Protein AF-P11953-F1 (afdb_monomer)

Structure (mmCIF, N/CA/C/O backbone):
data_AF-P11953-F1
#
_entry.id   AF-P11953-F1
#
loop_
_atom_site.group_PDB
_atom_site.id
_atom_site.type_symbol
_atom_site.label_atom_id
_atom_site.label_alt_id
_atom_site.label_comp_id
_atom_site.label_asym_id
_atom_site.label_entity_id
_atom_site.label_seq_id
_atom_site.pdbx_PDB_ins_code
_atom_site.Cartn_x
_atom_site.Cartn_y
_atom_site.Cartn_z
_atom_site.occupancy
_atom_site.B_iso_or_equiv
_atom_site.auth_seq_id
_atom_site.auth_comp_id
_atom_site.auth_asym_id
_atom_site.auth_atom_id
_atom_site.pdbx_PDB_model_num
ATOM 1 N N . GLN A 1 1 ? -8.131 15.788 -2.587 1.00 49.59 1 GLN A N 1
ATOM 2 C CA . GLN A 1 1 ? -8.448 14.425 -2.107 1.00 49.59 1 GLN A CA 1
ATOM 3 C C . GLN A 1 1 ? -7.942 14.326 -0.675 1.00 49.59 1 GLN A C 1
ATOM 5 O O . GLN A 1 1 ? -6.773 14.607 -0.451 1.00 49.59 1 GLN A O 1
ATOM 10 N N . SER A 1 2 ? -8.820 14.072 0.300 1.00 50.34 2 SER A N 1
ATOM 11 C CA . SER A 1 2 ? -8.456 14.080 1.724 1.00 50.34 2 SER A CA 1
ATOM 12 C C . SER A 1 2 ? -8.222 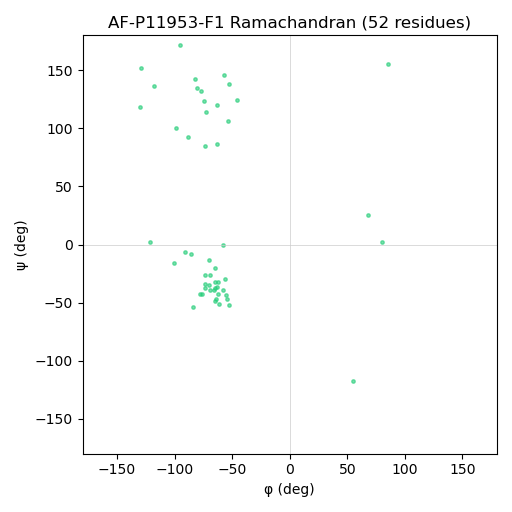12.646 2.191 1.00 50.34 2 SER A C 1
ATOM 14 O O . SER A 1 2 ? -9.160 11.895 2.427 1.00 50.34 2 SER A O 1
ATOM 16 N N . PHE A 1 3 ? -6.951 12.263 2.268 1.00 57.50 3 PHE A N 1
ATOM 17 C CA . PHE A 1 3 ? -6.493 10.955 2.721 1.00 57.50 3 PHE A CA 1
ATOM 18 C C . PHE A 1 3 ? -6.654 10.873 4.252 1.00 57.50 3 PHE A C 1
ATOM 20 O O . PHE A 1 3 ? -5.748 11.225 5.019 1.00 57.50 3 PHE A O 1
ATOM 27 N N . LYS A 1 4 ? -7.844 10.507 4.738 1.00 54.12 4 LYS A N 1
ATOM 28 C CA . LYS A 1 4 ? -8.067 10.305 6.175 1.00 54.12 4 LYS A CA 1
ATOM 29 C C . LYS A 1 4 ? -7.544 8.926 6.579 1.00 54.12 4 LYS A C 1
ATOM 31 O O . LYS A 1 4 ? -7.774 7.940 5.896 1.00 54.12 4 LYS A O 1
ATOM 36 N N . ASN A 1 5 ? -6.811 8.884 7.693 1.00 54.16 5 ASN A N 1
ATOM 37 C CA . ASN A 1 5 ? -6.043 7.738 8.219 1.00 54.16 5 ASN A CA 1
ATOM 38 C C . ASN A 1 5 ? -6.861 6.447 8.484 1.00 54.16 5 ASN A C 1
ATOM 40 O O . ASN A 1 5 ? -6.285 5.468 8.943 1.00 54.16 5 ASN A O 1
ATOM 44 N N . ALA A 1 6 ? -8.174 6.459 8.239 1.00 53.44 6 ALA A N 1
ATOM 45 C CA . ALA A 1 6 ? -9.114 5.380 8.536 1.00 53.44 6 ALA A CA 1
ATOM 46 C C . ALA A 1 6 ? -9.873 4.854 7.300 1.00 53.44 6 ALA A C 1
ATOM 48 O O . ALA A 1 6 ? -10.727 3.988 7.449 1.00 53.44 6 ALA A O 1
ATOM 49 N N . GLU A 1 7 ? -9.594 5.362 6.096 1.00 57.75 7 GLU A N 1
ATOM 50 C CA . GLU A 1 7 ? -10.279 4.897 4.884 1.00 57.75 7 GLU A CA 1
ATOM 51 C C . GLU A 1 7 ? -9.633 3.606 4.343 1.00 57.75 7 GLU A C 1
ATOM 53 O O . GLU A 1 7 ? -8.399 3.481 4.380 1.00 57.75 7 GLU A O 1
ATOM 58 N N . PRO A 1 8 ? -10.434 2.653 3.822 1.00 66.81 8 PRO A N 1
ATOM 59 C CA . PRO A 1 8 ? -9.917 1.499 3.091 1.00 66.81 8 PRO A CA 1
ATOM 60 C C . PRO A 1 8 ? -8.993 1.984 1.965 1.00 66.81 8 PRO A C 1
ATOM 62 O O . PRO A 1 8 ? -9.269 3.001 1.329 1.00 66.81 8 PRO A O 1
ATOM 65 N N . GLY A 1 9 ? -7.864 1.295 1.767 1.00 76.31 9 GLY A N 1
ATOM 66 C CA . GLY A 1 9 ? -6.768 1.767 0.916 1.00 76.31 9 GLY A CA 1
ATOM 67 C C . GLY A 1 9 ? -7.243 2.311 -0.436 1.00 76.31 9 GLY A C 1
ATOM 68 O O . GLY A 1 9 ? -7.923 1.623 -1.196 1.00 76.31 9 GLY A O 1
ATOM 69 N N . ILE A 1 10 ? -6.869 3.554 -0.747 1.00 86.06 10 ILE A N 1
ATOM 70 C CA . ILE A 1 10 ? -7.246 4.223 -1.994 1.00 86.06 10 ILE A CA 1
ATOM 71 C C . ILE A 1 10 ? -6.370 3.686 -3.119 1.00 86.06 10 ILE A C 1
ATOM 73 O O . ILE A 1 10 ? -5.142 3.625 -2.998 1.00 86.06 10 ILE A O 1
ATOM 77 N N . LYS A 1 11 ? -7.003 3.320 -4.236 1.00 90.44 11 LYS A N 1
ATOM 78 C CA . LYS A 1 11 ? -6.287 2.898 -5.439 1.00 90.44 11 LYS A CA 1
ATOM 79 C C . LYS A 1 11 ? -5.668 4.093 -6.142 1.00 90.44 11 LYS A C 1
ATOM 81 O O . LYS A 1 11 ? -6.364 5.034 -6.513 1.00 90.44 11 LYS A O 1
ATOM 86 N N . LEU A 1 12 ? -4.356 4.037 -6.338 1.00 87.75 12 LEU A N 1
ATOM 87 C CA . LEU A 1 12 ? -3.586 5.100 -6.971 1.00 87.75 12 LEU A CA 1
ATOM 88 C C . LEU A 1 12 ? -2.711 4.510 -8.068 1.00 87.75 12 LEU A C 1
ATOM 90 O O . LEU A 1 12 ? -1.834 3.696 -7.793 1.00 87.75 12 LEU A O 1
ATOM 94 N N . CYS A 1 13 ? -2.945 4.939 -9.304 1.00 89.44 13 CYS A N 1
ATOM 95 C CA . CYS A 1 13 ? -2.257 4.423 -10.481 1.00 89.44 13 CYS A CA 1
ATOM 96 C C . CYS A 1 13 ? -1.456 5.538 -11.166 1.00 89.44 13 CYS A C 1
ATOM 98 O O . CYS A 1 13 ? -1.946 6.658 -11.344 1.00 89.44 13 CYS A O 1
ATOM 100 N N . GLY A 1 14 ? -0.222 5.231 -11.573 1.00 86.94 14 GLY A N 1
ATOM 101 C CA . GLY A 1 14 ? 0.626 6.132 -12.356 1.00 86.94 14 GLY A CA 1
ATOM 102 C C . GLY A 1 14 ? 0.830 7.503 -11.701 1.00 86.94 14 GLY A C 1
ATOM 103 O O . GLY A 1 14 ? 1.390 7.618 -10.614 1.00 86.94 14 GLY A O 1
ATOM 104 N N . ARG A 1 15 ? 0.371 8.565 -12.370 1.00 87.81 15 ARG A N 1
ATOM 105 C CA . ARG A 1 15 ? 0.547 9.960 -11.926 1.00 87.81 15 ARG A CA 1
ATOM 106 C C . ARG A 1 15 ? -0.256 10.336 -10.678 1.00 87.81 15 ARG A C 1
ATOM 108 O O . ARG A 1 15 ? 0.195 11.197 -9.928 1.00 87.81 15 ARG A O 1
ATOM 115 N N . GLU A 1 16 ? -1.376 9.666 -10.405 1.00 88.38 16 GLU A N 1
ATOM 116 C CA . GLU A 1 16 ? -2.134 9.901 -9.165 1.00 88.38 16 GLU A CA 1
ATOM 117 C C . GLU A 1 16 ? -1.377 9.363 -7.946 1.00 88.38 16 GLU A C 1
ATOM 119 O O . GLU A 1 16 ? -1.373 10.001 -6.895 1.00 88.38 16 GLU A O 1
ATOM 124 N N . PHE A 1 17 ? -0.654 8.248 -8.107 1.00 88.69 17 PHE A N 1
ATOM 125 C CA . PHE A 1 17 ? 0.264 7.750 -7.082 1.00 88.69 17 PHE A CA 1
ATOM 126 C C . PHE A 1 17 ? 1.364 8.771 -6.810 1.00 88.69 17 PHE A C 1
ATOM 128 O O . PHE A 1 17 ? 1.522 9.191 -5.669 1.00 88.69 17 PHE A O 1
ATOM 135 N N . ILE A 1 18 ? 2.035 9.262 -7.859 1.00 88.00 18 ILE A N 1
ATOM 136 C CA . ILE A 1 18 ? 3.073 10.292 -7.7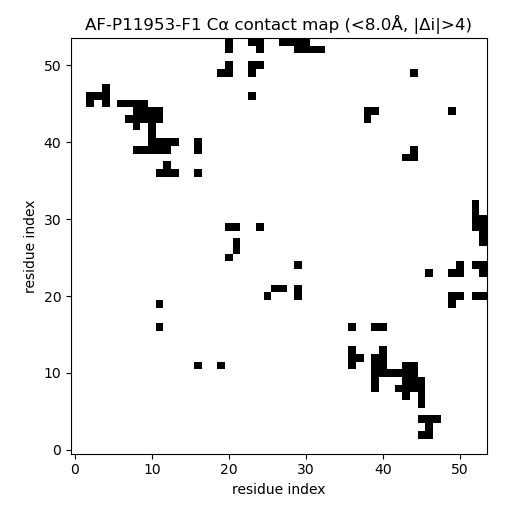19 1.00 88.00 18 ILE A CA 1
ATOM 137 C C . ILE A 1 18 ? 2.568 11.522 -6.974 1.00 88.00 18 ILE A C 1
ATOM 139 O O . ILE A 1 18 ? 3.205 11.990 -6.032 1.00 88.00 18 ILE A O 1
ATOM 143 N N . ARG A 1 19 ? 1.395 12.024 -7.353 1.00 87.75 19 ARG A N 1
ATOM 144 C CA . ARG A 1 19 ? 0.802 13.197 -6.717 1.00 87.75 19 ARG A CA 1
ATOM 145 C C . ARG A 1 19 ? 0.503 12.957 -5.241 1.00 87.75 19 ARG A C 1
ATOM 147 O O . ARG A 1 19 ? 0.775 13.829 -4.420 1.00 87.75 19 ARG A O 1
ATOM 154 N N . ALA A 1 20 ? -0.030 11.783 -4.909 1.00 88.00 20 ALA A N 1
ATOM 155 C CA . ALA A 1 20 ? -0.306 11.407 -3.532 1.00 88.00 20 ALA A CA 1
ATOM 156 C C . ALA A 1 20 ? 0.977 11.317 -2.703 1.00 88.00 20 ALA A C 1
ATOM 158 O O . ALA A 1 20 ? 0.979 11.724 -1.541 1.00 88.00 20 ALA A O 1
ATOM 159 N N . VAL A 1 21 ? 2.072 10.838 -3.294 1.00 87.00 21 VAL A N 1
ATOM 160 C CA . VAL A 1 21 ? 3.329 10.728 -2.560 1.00 87.00 21 VAL A CA 1
ATOM 161 C C . VAL A 1 21 ? 4.013 12.072 -2.391 1.00 87.00 21 VAL A C 1
ATOM 163 O O . VAL A 1 21 ? 4.392 12.397 -1.275 1.00 87.00 21 VAL A O 1
ATOM 166 N N . ILE A 1 22 ? 4.055 12.919 -3.423 1.00 87.75 22 ILE A N 1
ATOM 167 C CA . ILE A 1 22 ? 4.535 14.303 -3.279 1.00 87.75 22 ILE A CA 1
ATOM 168 C C . ILE A 1 22 ? 3.744 15.029 -2.185 1.00 87.75 22 ILE A C 1
ATOM 170 O O . ILE A 1 22 ? 4.332 15.702 -1.341 1.00 87.75 22 ILE A O 1
ATOM 174 N N . TYR A 1 23 ? 2.420 14.859 -2.167 1.00 87.56 23 TYR A N 1
ATOM 175 C CA . TYR A 1 23 ? 1.560 15.455 -1.150 1.00 87.56 23 TYR A CA 1
ATOM 176 C C . TYR A 1 23 ? 1.833 14.906 0.259 1.00 87.56 23 TYR A C 1
ATOM 178 O O . TYR A 1 23 ? 1.788 15.658 1.227 1.00 87.56 23 TYR A O 1
ATOM 186 N N . THR A 1 24 ? 2.121 13.608 0.383 1.00 85.25 24 THR A N 1
ATOM 187 C CA . THR A 1 24 ? 2.367 12.954 1.679 1.00 85.25 24 THR A CA 1
ATOM 188 C C . THR A 1 24 ? 3.771 13.243 2.216 1.00 85.25 24 THR A C 1
ATOM 190 O O . THR A 1 24 ? 3.914 13.546 3.395 1.00 85.25 24 THR A O 1
ATOM 193 N N . CYS A 1 25 ? 4.792 13.192 1.360 1.00 86.38 25 CYS A N 1
ATOM 194 C CA . CYS A 1 25 ? 6.200 13.399 1.710 1.00 86.38 25 CYS A CA 1
ATOM 195 C C . CYS A 1 25 ? 6.624 14.871 1.703 1.00 86.38 25 CYS A C 1
ATOM 197 O O . CYS A 1 25 ? 7.744 15.198 2.094 1.00 86.38 25 CYS A O 1
ATOM 199 N N . GLY A 1 26 ? 5.757 15.767 1.226 1.00 85.75 26 GLY A N 1
ATOM 200 C CA . GLY A 1 26 ? 6.025 17.203 1.167 1.00 85.75 26 GLY A CA 1
ATOM 201 C C . GLY A 1 26 ? 7.111 17.597 0.161 1.00 85.75 26 GLY A C 1
ATOM 202 O O . GLY A 1 26 ? 7.754 18.624 0.340 1.00 85.75 26 GLY A O 1
ATOM 203 N N . GLY A 1 27 ? 7.348 16.793 -0.880 1.00 75.50 27 GLY A N 1
ATOM 204 C CA . GLY A 1 27 ? 8.396 17.054 -1.880 1.00 75.50 27 GLY A CA 1
ATOM 205 C C . GLY A 1 27 ? 9.818 16.659 -1.458 1.00 75.50 27 GLY A C 1
ATOM 206 O O . GLY A 1 27 ? 10.748 16.840 -2.245 1.00 75.50 27 GLY A O 1
ATOM 207 N N . SER A 1 28 ? 9.991 16.083 -0.264 1.00 65.88 28 SER A N 1
ATOM 208 C CA . SER A 1 28 ? 11.214 15.369 0.132 1.00 65.88 28 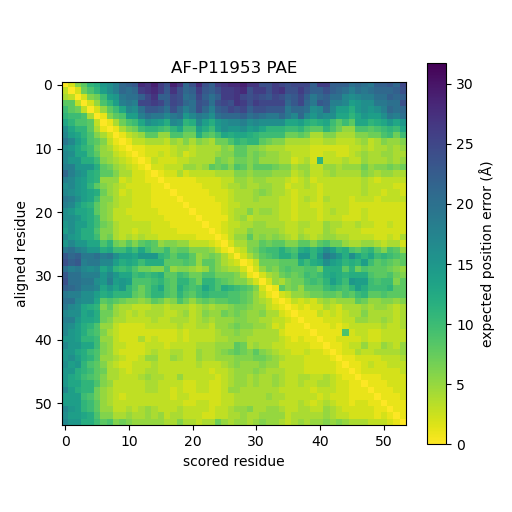SER A CA 1
ATOM 209 C C . SER A 1 28 ? 11.490 14.238 -0.868 1.00 65.88 28 SER A C 1
ATOM 211 O O . SER A 1 28 ? 10.542 13.696 -1.444 1.00 65.88 28 SER A O 1
ATOM 213 N N . ARG A 1 29 ? 12.767 13.930 -1.145 1.00 66.19 29 ARG A N 1
ATOM 214 C CA . ARG A 1 29 ? 13.169 12.912 -2.134 1.00 66.19 29 ARG A CA 1
ATOM 215 C C . ARG A 1 29 ? 12.689 11.523 -1.719 1.00 66.19 29 ARG A C 1
ATOM 217 O O . ARG A 1 29 ? 13.453 10.726 -1.192 1.00 66.19 29 ARG A O 1
ATOM 224 N N . TRP A 1 30 ? 11.462 11.220 -2.093 1.00 79.75 30 TRP A N 1
ATOM 225 C CA . TRP A 1 30 ? 10.976 9.866 -2.142 1.00 79.75 30 TRP A CA 1
ATOM 226 C C . TRP A 1 30 ? 11.787 9.071 -3.176 1.00 79.75 30 TRP A C 1
ATOM 228 O O . TRP A 1 30 ? 11.862 9.444 -4.353 1.00 79.75 30 TRP A O 1
ATOM 238 N N . GLU A 1 31 ? 12.452 7.999 -2.744 1.00 66.81 31 GLU A N 1
ATOM 239 C CA . GLU A 1 31 ? 13.108 7.084 -3.675 1.00 66.81 31 GLU A CA 1
ATOM 240 C C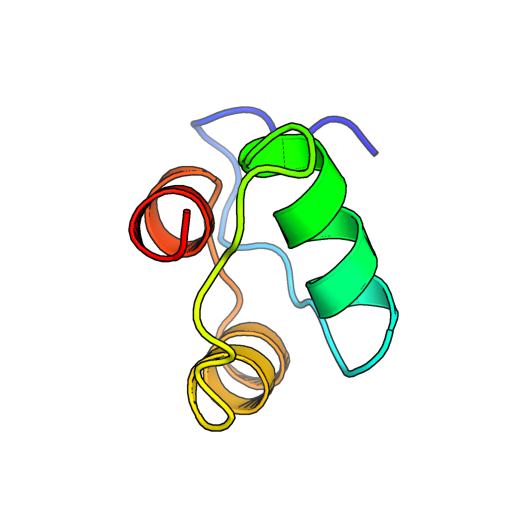 . GLU A 1 31 ? 12.023 6.284 -4.391 1.00 66.81 31 GLU A C 1
ATOM 242 O O . GLU A 1 31 ? 11.257 5.526 -3.788 1.00 66.81 31 GLU A O 1
ATOM 247 N N . GLY A 1 32 ? 11.912 6.518 -5.701 1.00 64.94 32 GLY A N 1
ATOM 248 C CA . GLY A 1 32 ? 10.885 5.921 -6.537 1.00 64.94 32 GLY A CA 1
ATOM 249 C C . GLY A 1 32 ? 10.890 4.407 -6.381 1.00 64.94 32 GLY A C 1
ATOM 250 O O . GLY A 1 32 ? 11.769 3.731 -6.898 1.00 64.94 32 GLY A O 1
ATOM 251 N N . SER A 1 33 ? 9.888 3.876 -5.682 1.00 68.50 33 SER A N 1
ATOM 252 C CA . SER A 1 33 ? 9.629 2.444 -5.591 1.00 68.50 33 SER A CA 1
ATOM 253 C C . SER A 1 33 ? 8.713 2.057 -6.754 1.00 68.50 33 SER A C 1
ATOM 255 O O . SER A 1 33 ? 7.488 2.160 -6.608 1.00 68.50 33 SER A O 1
ATOM 257 N N . PRO A 1 34 ? 9.242 1.617 -7.917 1.00 72.31 34 PRO A N 1
ATOM 258 C CA . PRO A 1 34 ? 8.420 1.306 -9.089 1.00 72.31 34 PRO A CA 1
ATOM 259 C C . PRO A 1 34 ? 7.330 0.269 -8.773 1.00 72.31 34 PRO A C 1
ATOM 261 O O . PRO A 1 34 ? 6.240 0.326 -9.338 1.00 72.31 34 PRO A O 1
ATOM 264 N N . GLY A 1 35 ? 7.579 -0.626 -7.808 1.00 83.31 35 GLY A N 1
ATOM 265 C CA . GLY A 1 35 ? 6.613 -1.633 -7.362 1.00 83.31 35 GLY A CA 1
ATOM 266 C C . GLY A 1 35 ? 5.456 -1.099 -6.509 1.00 83.31 35 GLY A C 1
ATOM 267 O O . GLY A 1 35 ? 4.373 -1.687 -6.521 1.00 83.31 35 GLY A O 1
ATOM 268 N N . MET A 1 36 ? 5.632 0.021 -5.799 1.00 85.25 36 MET A N 1
ATOM 269 C CA . MET A 1 36 ? 4.579 0.559 -4.926 1.00 85.25 36 MET A CA 1
ATOM 270 C C . MET A 1 36 ? 3.448 1.197 -5.725 1.00 85.25 36 MET A C 1
ATOM 272 O O . MET A 1 36 ? 2.291 0.999 -5.373 1.00 85.25 36 MET A O 1
ATOM 276 N N . SER A 1 37 ? 3.753 1.817 -6.869 1.00 86.69 37 SER A N 1
ATOM 277 C CA . SER A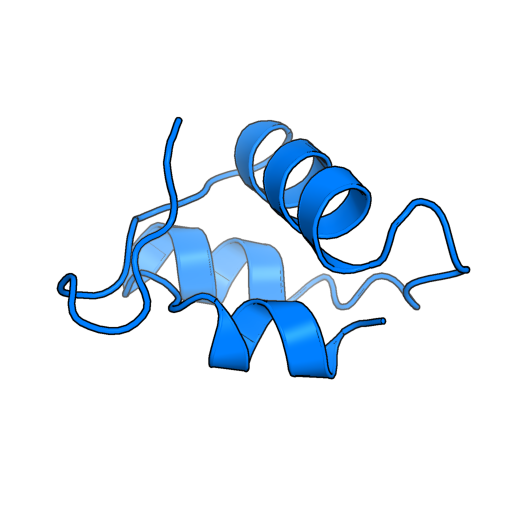 1 37 ? 2.737 2.258 -7.837 1.00 86.69 37 SER A CA 1
ATOM 278 C C . SER A 1 37 ? 1.786 1.113 -8.216 1.00 86.69 37 SER A C 1
ATOM 280 O O . SER A 1 37 ? 0.571 1.235 -8.071 1.00 86.69 37 SER A O 1
ATOM 282 N N . SER A 1 38 ? 2.326 -0.041 -8.626 1.00 89.69 38 SER A N 1
ATOM 283 C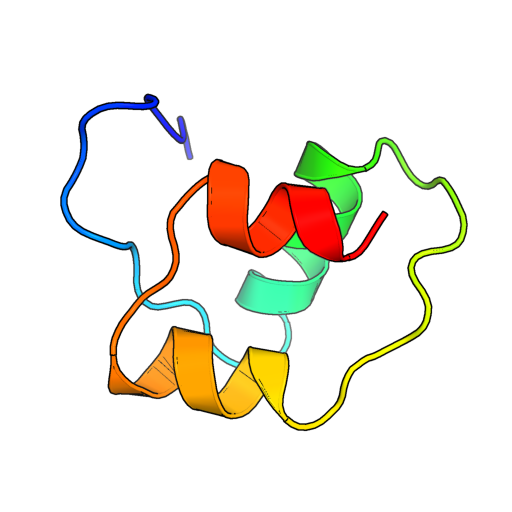 CA . SER A 1 38 ? 1.518 -1.200 -9.034 1.00 89.69 38 SER A CA 1
ATOM 284 C C . SER A 1 38 ? 0.717 -1.795 -7.874 1.00 89.69 38 SER A C 1
ATOM 286 O O . SER A 1 38 ? -0.451 -2.162 -8.045 1.00 89.69 38 SER A O 1
ATOM 288 N N . LYS A 1 39 ? 1.317 -1.859 -6.679 1.00 90.25 39 LYS A N 1
ATOM 289 C CA . LYS A 1 39 ? 0.655 -2.362 -5.470 1.00 90.25 39 LYS A CA 1
ATOM 290 C C . LYS A 1 39 ? -0.512 -1.458 -5.066 1.00 90.25 39 LYS A C 1
ATOM 292 O O . LYS A 1 39 ? -1.625 -1.956 -4.905 1.00 90.25 39 LYS A O 1
ATOM 297 N N . CYS A 1 40 ? -0.288 -0.144 -5.012 1.00 90.62 40 CYS A N 1
ATOM 298 C CA . CYS A 1 40 ? -1.325 0.843 -4.722 1.00 90.62 40 CYS A CA 1
ATOM 299 C C . CYS A 1 40 ? -2.399 0.890 -5.809 1.00 90.62 40 CYS A C 1
ATOM 301 O O . CYS A 1 40 ? -3.561 1.111 -5.497 1.00 90.62 40 CYS A O 1
ATOM 303 N N . CYS A 1 41 ? -2.059 0.643 -7.073 1.00 90.94 41 CYS A N 1
ATOM 304 C CA . CYS A 1 41 ? -3.043 0.596 -8.151 1.00 90.94 41 CYS A CA 1
ATOM 305 C C . CYS A 1 41 ? -3.962 -0.633 -8.042 1.00 90.94 41 CYS A C 1
ATOM 307 O O . CYS A 1 41 ? -5.169 -0.540 -8.258 1.00 90.94 41 CYS A O 1
ATOM 309 N N . THR A 1 42 ? -3.405 -1.784 -7.654 1.00 90.38 42 THR A N 1
ATOM 310 C CA . THR A 1 42 ? -4.143 -3.056 -7.614 1.00 90.38 42 THR A CA 1
ATOM 311 C C . THR A 1 42 ? -4.930 -3.221 -6.318 1.00 90.38 42 THR A C 1
ATOM 313 O O . THR A 1 42 ? -6.142 -3.446 -6.351 1.00 90.38 42 THR A O 1
ATOM 316 N N . TYR A 1 43 ? -4.244 -3.087 -5.182 1.00 89.56 43 TYR A N 1
ATOM 317 C CA . TYR A 1 43 ? -4.774 -3.382 -3.850 1.00 89.56 43 TYR A CA 1
ATOM 318 C C . TYR A 1 43 ? -5.206 -2.132 -3.084 1.0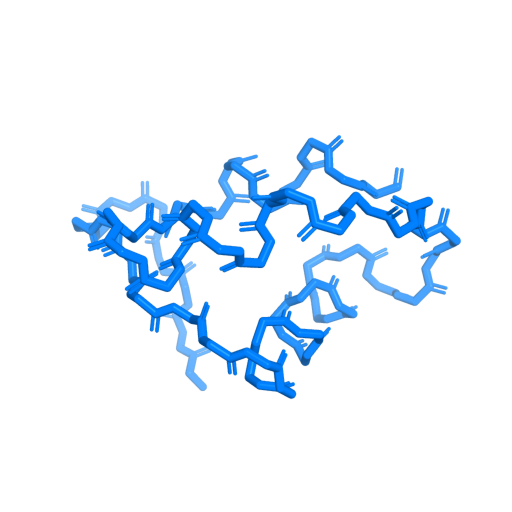0 89.56 43 TYR A C 1
ATOM 320 O O . TYR A 1 43 ? -5.970 -2.240 -2.130 1.00 89.56 43 TYR A O 1
ATOM 328 N N . GLY A 1 44 ? -4.770 -0.951 -3.523 1.00 88.94 44 GLY A N 1
ATOM 329 C CA . GLY A 1 44 ? -4.941 0.281 -2.764 1.00 88.94 44 GLY A CA 1
ATOM 330 C C . GLY A 1 44 ? -3.828 0.478 -1.742 1.00 88.94 44 GLY A C 1
ATOM 331 O O . GLY A 1 44 ? -3.175 -0.469 -1.307 1.00 88.94 44 GLY A O 1
ATOM 332 N N . CYS A 1 45 ? -3.601 1.734 -1.379 1.00 88.25 45 CYS A N 1
ATOM 333 C CA . CYS A 1 45 ? -2.646 2.114 -0.347 1.00 88.25 45 CYS A CA 1
ATOM 334 C C . CYS A 1 45 ? -3.297 3.042 0.663 1.00 88.25 45 CYS A C 1
ATOM 336 O O . CYS A 1 45 ? -4.232 3.774 0.348 1.00 88.25 45 CYS A O 1
ATOM 338 N N . THR A 1 46 ? -2.797 3.010 1.889 1.00 87.56 46 THR A N 1
ATOM 339 C CA . THR A 1 46 ? -3.146 3.959 2.937 1.00 87.56 46 THR A CA 1
ATOM 340 C C . THR A 1 46 ? -2.132 5.101 2.993 1.00 87.56 46 THR A C 1
ATOM 342 O O . THR A 1 46 ? -1.066 5.060 2.376 1.00 87.56 46 THR A O 1
ATOM 345 N N . ARG A 1 47 ? -2.423 6.129 3.797 1.00 83.62 47 ARG A N 1
ATOM 346 C CA . ARG A 1 47 ? -1.475 7.225 4.014 1.00 83.62 47 ARG A CA 1
ATOM 347 C C . ARG A 1 47 ? -0.199 6.724 4.672 1.00 83.62 47 ARG A C 1
ATOM 349 O O . ARG A 1 47 ? 0.865 7.253 4.386 1.00 83.62 47 ARG A O 1
ATOM 356 N N . LYS A 1 48 ? -0.312 5.697 5.524 1.00 84.81 48 LYS A N 1
ATOM 357 C CA . LYS A 1 48 ? 0.841 5.024 6.121 1.00 84.81 48 LYS A CA 1
ATOM 358 C C . LYS A 1 48 ? 1.684 4.344 5.054 1.00 84.81 48 LYS A C 1
ATOM 360 O O . LYS A 1 48 ? 2.877 4.590 5.061 1.00 84.81 48 LYS A O 1
ATOM 365 N N . ASP A 1 49 ? 1.075 3.596 4.127 1.00 87.94 49 ASP A N 1
ATOM 366 C CA . ASP A 1 49 ? 1.795 2.928 3.026 1.00 87.94 49 ASP A CA 1
ATOM 367 C C . ASP A 1 49 ? 2.574 3.914 2.152 1.00 87.94 49 ASP A C 1
ATOM 369 O O . ASP A 1 49 ? 3.698 3.646 1.744 1.00 87.94 49 ASP A O 1
ATOM 373 N N . ILE A 1 50 ? 1.990 5.080 1.886 1.00 86.94 50 ILE A N 1
ATOM 374 C CA . ILE A 1 50 ? 2.667 6.127 1.121 1.00 86.94 50 ILE A CA 1
ATOM 375 C C . ILE A 1 50 ? 3.756 6.802 1.961 1.00 86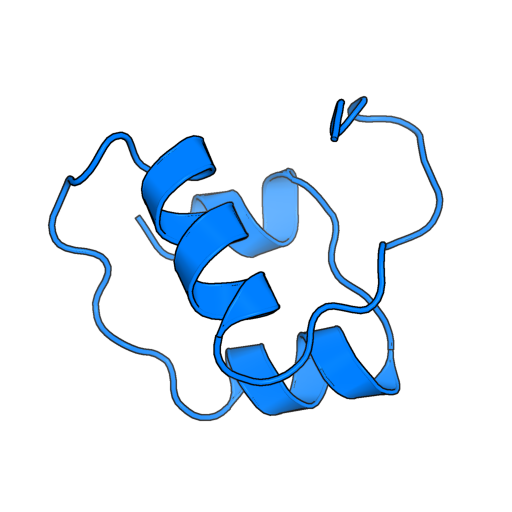.94 50 ILE A C 1
ATOM 377 O O . ILE A 1 50 ? 4.821 7.112 1.444 1.00 86.94 50 ILE A O 1
ATOM 381 N N . SER A 1 51 ? 3.521 7.009 3.258 1.00 85.62 51 SER A N 1
ATOM 382 C CA . SER A 1 51 ? 4.483 7.664 4.148 1.00 85.62 51 SER A CA 1
ATOM 383 C C . SER A 1 51 ? 5.779 6.867 4.337 1.00 85.62 51 SER A C 1
ATOM 385 O O . SER A 1 51 ? 6.780 7.457 4.727 1.00 85.62 51 SER A O 1
ATOM 387 N N . ILE A 1 52 ? 5.776 5.557 4.055 1.00 84.88 52 ILE A N 1
ATOM 388 C CA . ILE A 1 52 ? 6.987 4.714 4.055 1.00 84.88 52 ILE A CA 1
ATOM 389 C C . ILE A 1 52 ? 7.921 5.043 2.876 1.00 84.88 52 ILE A C 1
ATOM 391 O O . ILE A 1 52 ? 9.052 4.573 2.849 1.00 84.88 52 ILE A O 1
ATOM 395 N N . LEU A 1 53 ? 7.444 5.800 1.883 1.00 83.69 53 LEU A N 1
ATOM 396 C CA . LEU A 1 53 ? 8.187 6.115 0.661 1.00 83.69 53 LEU A CA 1
ATOM 397 C C . LEU A 1 53 ? 9.022 7.405 0.743 1.00 83.69 53 LEU A C 1
ATOM 399 O O . LEU A 1 53 ? 9.693 7.704 -0.237 1.00 83.69 53 LEU A O 1
ATOM 403 N N . CYS A 1 54 ? 8.924 8.191 1.820 1.00 85.62 54 CYS A N 1
ATOM 404 C CA . CYS A 1 54 ? 9.336 9.607 1.864 1.00 85.62 54 CYS A CA 1
ATOM 405 C C . CYS A 1 54 ? 10.835 9.930 2.052 1.00 85.62 54 CYS A C 1
ATOM 407 O O . CYS A 1 54 ? 11.472 9.279 2.899 1.00 85.62 54 CYS A O 1
#

Radius of gyration: 9.83 Å; Cα contacts (8 Å, |Δi|>4): 70; chains: 1; bounding box: 23×21×21 Å

Nearest PDB structures (foldseek):
  2dsq-assembly1_I  TM=8.488E-01  e=2.059E-02  Homo sapiens
  8byx-assembly3_G  TM=3.854E-01  e=2.428E+00  Homo sapiens
  2dmu-assembly1_A  TM=3.325E-01  e=1.486E+00  Homo sapiens
  1puf-assembly1_A  TM=2.874E-01  e=4.565E+00  Mus musculus
  1fjl-assembly1_B  TM=3.205E-01  e=9.875E+00  Drosophila melanogaster

Organism: Squalus acanthias (NCBI:txid7797)

InterPro domains:
  IPR003235 Nematode insulin-like peptide, beta type [PF03488]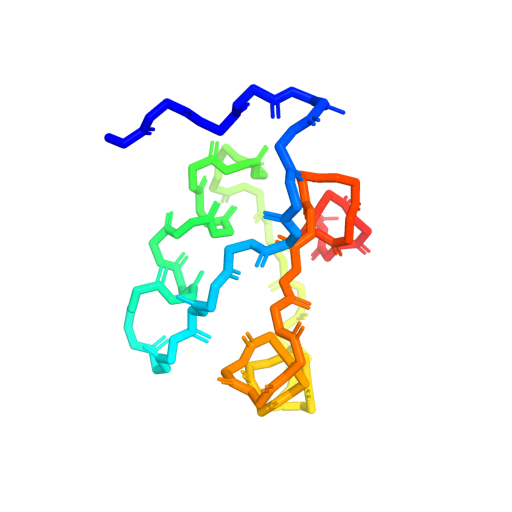 (11-51)
  IPR016179 Insulin-like [SM00078] (10-54)
  IPR022352 Insulin/IGF/relaxin [PR00276] (11-27)
  IPR022352 Insulin/IGF/relaxin [PR00276] (35-54)
  IPR022353 Insulin, conserved site [PS00262] (40-54)
  IPR036438 Insulin-like superfamily [SSF56994] (7-54)
  IPR051777 Insulin-like_neuropeptide_ligands [PTHR20968] (4-31)

Foldseek 3Di:
DDQDQPDQAAAAADVSLVVLLCVLVVNPDFDDPVVLRVCCNPRHHHSVSSNVRD

pLDDT: mean 79.88, std 12.33, range [49.59, 90.94]

Mean predicted aligned error: 7.29 Å

Sequence (54 aa):
QSFKNAEPGIKLCGREFIRAVIYTCGGSRWEGSPGMSSKCCTYGCTRKDISILC

Solvent-accessible surface area (backbone atoms only — not comparable to full-atom values): 3173 Å² total; per-residue (Å²): 135,85,84,58,93,81,57,80,42,51,65,22,53,67,69,55,30,52,52,52,36,40,66,66,39,69,67,49,82,44,67,84,53,77,65,53,38,57,46,16,40,74,72,24,35,40,66,67,64,47,54,76,42,73

Secondary structure (DSSP, 8-state):
----TTSPPBP--THHHHHHHHHHHTTS-----HHHHHHHHHT-B-HHHHHTT-